Protein AF-A0A6C0L0S5-F1 (afdb_monomer)

Secondary structure (DSSP, 8-state):
-----------EEEEEETTT--EEEES-HHHHHHHHHHHTTTTS----HHHHHHHHHHSSEEEETTEEEEEE--

Sequence (74 aa):
MDEGIILNKHYKYLIINEEDGTTSIHTSLQDIIDYIKVIYEEKEKHISVTTLSRRLKGNSYYRNHDIIIKELTW

pLDDT: mean 74.82, std 14.37, range [38.75, 88.94]

Solvent-accessible surface area (backbone atoms only — not comparable to full-atom values): 4554 Å² total; per-residue (Å²): 132,81,81,79,81,79,73,85,65,79,41,39,32,42,38,34,35,68,82,82,64,52,71,50,78,35,72,43,67,62,56,51,45,54,52,51,48,66,74,46,63,88,76,62,82,80,77,44,62,69,58,54,51,54,47,40,75,77,33,56,53,46,76,54,94,54,37,38,39,31,63,43,88,125

Foldseek 3Di:
DDDDPPPPQQKWKWKAQQVVGDIDTDRDLVVVQVVVCVVCVPPDDDPDSVNVVVVCVVPQWDDDPRMIIGTDGD

Mean predicted aligned error: 8.79 Å

Nearest PDB structures (foldseek):
  8yl4-assembly1_B  TM=2.806E-01  e=7.347E+00  Escherichia coli
  7y1c-assembly1_Y  TM=2.537E-01  e=8.354E+00  Klebsiella phage Kp9

Radius of gyration: 13.01 Å; Cα contacts (8 Å, |Δi|>4): 90; chains: 1; bounding box: 47×22×31 Å

Structure (mmCIF, N/CA/C/O backbone):
data_AF-A0A6C0L0S5-F1
#
_entry.id   AF-A0A6C0L0S5-F1
#
loop_
_atom_site.group_PDB
_atom_site.id
_atom_site.type_symbol
_atom_site.label_atom_id
_atom_site.label_alt_id
_atom_site.label_comp_id
_atom_site.label_asym_id
_atom_site.label_entity_id
_atom_site.label_seq_id
_atom_site.pdbx_PDB_ins_code
_atom_site.Cartn_x
_atom_site.Cartn_y
_atom_site.Cartn_z
_atom_site.occupancy
_atom_site.B_iso_or_equiv
_atom_site.auth_seq_id
_atom_site.auth_comp_id
_atom_site.auth_asym_id
_atom_site.auth_atom_id
_atom_site.pdbx_PDB_model_num
ATOM 1 N N . MET A 1 1 ? 33.938 -5.344 1.607 1.00 38.75 1 MET A N 1
ATOM 2 C CA . MET A 1 1 ? 33.310 -4.138 2.172 1.00 38.75 1 MET A CA 1
ATOM 3 C C . MET A 1 1 ? 32.015 -3.987 1.414 1.00 38.75 1 MET A C 1
ATOM 5 O O . MET A 1 1 ? 32.060 -3.896 0.194 1.00 38.75 1 MET A O 1
ATOM 9 N N . ASP A 1 2 ? 30.929 -4.209 2.137 1.00 42.53 2 ASP A N 1
ATOM 10 C CA . 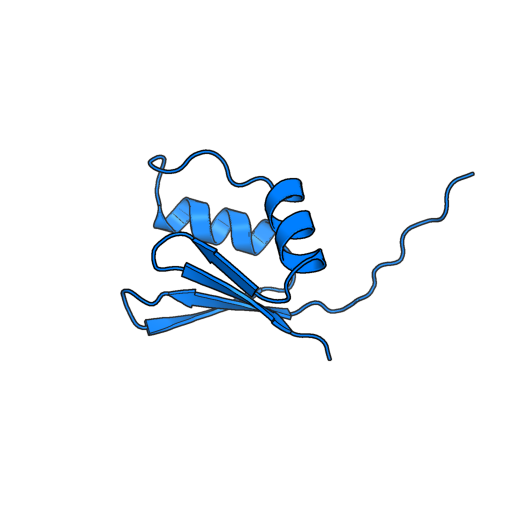ASP A 1 2 ? 29.614 -4.610 1.658 1.00 42.53 2 ASP A CA 1
ATOM 11 C C . ASP A 1 2 ? 29.067 -3.765 0.511 1.00 42.53 2 ASP A C 1
ATOM 13 O O . ASP A 1 2 ? 29.212 -2.543 0.465 1.00 42.53 2 ASP A O 1
ATOM 17 N N . GLU A 1 3 ? 28.457 -4.484 -0.426 1.00 41.84 3 GLU A N 1
ATOM 18 C CA . GLU A 1 3 ? 27.864 -3.991 -1.655 1.00 41.84 3 GLU A CA 1
ATOM 19 C C . GLU A 1 3 ? 26.906 -2.833 -1.366 1.00 41.84 3 GLU A C 1
ATOM 21 O O . GLU A 1 3 ? 25.874 -2.985 -0.708 1.00 41.84 3 GLU A O 1
ATOM 26 N N . GLY A 1 4 ? 27.260 -1.656 -1.884 1.00 42.22 4 GLY A N 1
ATOM 27 C CA . GLY A 1 4 ? 26.362 -0.518 -1.949 1.00 42.22 4 GLY A CA 1
ATOM 28 C C . GLY A 1 4 ? 25.108 -0.928 -2.706 1.00 42.22 4 GLY A C 1
ATOM 29 O O . GLY A 1 4 ? 25.143 -1.146 -3.916 1.00 42.22 4 GLY A O 1
ATOM 30 N N . ILE A 1 5 ? 23.997 -1.044 -1.983 1.00 45.06 5 ILE A N 1
ATOM 31 C CA . ILE A 1 5 ? 22.686 -1.290 -2.565 1.00 45.06 5 ILE A CA 1
ATOM 32 C C . ILE A 1 5 ? 22.297 -0.037 -3.357 1.00 45.06 5 ILE A C 1
ATOM 34 O O . ILE A 1 5 ? 21.616 0.857 -2.858 1.00 45.06 5 ILE A O 1
ATOM 38 N N . ILE A 1 6 ? 22.723 0.033 -4.617 1.00 51.28 6 ILE A N 1
ATOM 39 C CA . ILE A 1 6 ? 22.130 0.925 -5.610 1.00 51.28 6 ILE A CA 1
ATOM 40 C C . ILE A 1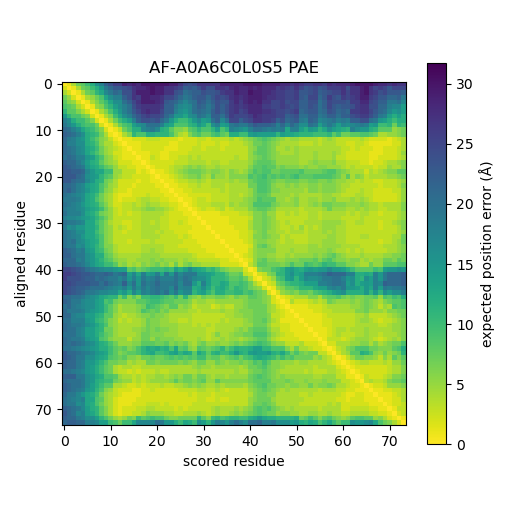 6 ? 20.798 0.284 -6.007 1.00 51.28 6 ILE A C 1
ATOM 42 O O . ILE A 1 6 ? 20.666 -0.361 -7.043 1.00 51.28 6 ILE A O 1
ATOM 46 N N . LEU A 1 7 ? 19.783 0.431 -5.156 1.00 47.12 7 LEU A N 1
ATOM 47 C CA . LEU A 1 7 ? 18.397 0.211 -5.560 1.00 47.12 7 LEU A CA 1
ATOM 48 C C . LEU A 1 7 ? 17.874 1.512 -6.164 1.00 47.12 7 LEU A C 1
ATOM 50 O O . LEU A 1 7 ? 16.980 2.146 -5.620 1.00 47.12 7 LEU A O 1
ATOM 54 N N . ASN A 1 8 ? 18.394 1.879 -7.337 1.00 46.06 8 ASN A N 1
ATOM 55 C CA . ASN A 1 8 ? 17.721 2.841 -8.210 1.00 46.06 8 ASN A CA 1
ATOM 56 C C . ASN A 1 8 ? 16.580 2.132 -8.965 1.00 46.06 8 ASN A C 1
ATOM 58 O O . ASN A 1 8 ? 16.461 2.195 -10.185 1.00 46.06 8 ASN A O 1
ATOM 62 N N . LYS A 1 9 ? 15.776 1.358 -8.232 1.00 51.69 9 LYS A N 1
ATOM 63 C CA . LYS A 1 9 ? 14.514 0.831 -8.730 1.00 51.69 9 LYS A CA 1
ATOM 64 C C . LYS A 1 9 ? 13.497 1.911 -8.424 1.00 51.69 9 LYS A C 1
ATOM 66 O O . LYS A 1 9 ? 13.221 2.184 -7.259 1.00 51.69 9 LYS A O 1
ATOM 71 N N . HIS A 1 10 ? 13.004 2.563 -9.470 1.00 56.62 10 HIS A N 1
ATOM 72 C CA . HIS A 1 10 ? 11.936 3.553 -9.394 1.00 56.62 10 HIS A CA 1
ATOM 73 C C . HIS A 1 10 ? 10.628 2.858 -8.990 1.00 56.62 10 HIS A C 1
ATOM 75 O O . HIS A 1 10 ? 9.716 2.702 -9.797 1.00 56.62 10 HIS A O 1
ATOM 81 N N . TYR A 1 11 ? 10.555 2.377 -7.751 1.00 60.44 11 TYR A N 1
ATOM 82 C CA . TYR A 1 11 ? 9.360 1.765 -7.208 1.00 60.44 11 TYR A CA 1
ATOM 83 C C . TYR A 1 11 ? 8.300 2.846 -7.084 1.00 60.44 11 TYR A C 1
ATOM 85 O O . TYR A 1 11 ? 8.450 3.785 -6.309 1.00 60.44 11 TYR A O 1
ATOM 93 N N . LYS A 1 12 ? 7.238 2.723 -7.873 1.00 78.88 12 LYS A N 1
ATOM 94 C CA . LYS A 1 12 ? 6.004 3.469 -7.652 1.00 78.88 12 LYS A CA 1
ATOM 95 C C . LYS A 1 12 ? 5.095 2.544 -6.858 1.00 78.88 12 LYS A C 1
ATOM 97 O O . LYS A 1 12 ? 4.783 1.452 -7.312 1.00 78.88 12 LYS A O 1
ATOM 102 N N . TYR A 1 13 ? 4.703 2.938 -5.663 1.00 85.62 13 TYR A N 1
ATOM 103 C CA . TYR A 1 13 ? 3.725 2.219 -4.865 1.00 85.62 13 TYR A CA 1
ATOM 104 C C . TYR A 1 13 ? 2.372 2.873 -5.079 1.00 85.62 13 TYR A C 1
ATOM 106 O O . TYR A 1 13 ? 2.231 4.078 -4.882 1.00 85.62 13 TYR A O 1
ATOM 114 N N . LEU A 1 14 ? 1.394 2.082 -5.502 1.00 87.88 14 LEU A N 1
ATOM 115 C CA . LEU A 1 14 ? 0.005 2.503 -5.578 1.00 87.88 14 LEU A CA 1
ATOM 116 C C . LEU A 1 14 ? -0.652 2.230 -4.231 1.00 87.88 14 LEU A C 1
ATOM 118 O O . LEU A 1 14 ? -0.697 1.080 -3.799 1.00 87.88 14 LEU A O 1
ATOM 122 N N . ILE A 1 15 ? -1.165 3.275 -3.599 1.00 88.69 15 ILE A N 1
ATOM 123 C CA . ILE A 1 15 ? -2.002 3.189 -2.411 1.00 88.69 15 ILE A CA 1
ATOM 124 C C . ILE A 1 15 ? -3.448 3.413 -2.846 1.00 88.69 15 ILE A C 1
ATOM 126 O O . ILE A 1 15 ? -3.722 4.363 -3.576 1.00 88.69 15 ILE A O 1
ATOM 130 N N . ILE A 1 16 ? -4.355 2.543 -2.420 1.00 88.88 16 ILE A N 1
ATOM 131 C CA . ILE A 1 16 ? -5.795 2.642 -2.655 1.00 88.88 16 ILE A CA 1
ATOM 132 C C . ILE A 1 16 ? -6.461 2.664 -1.288 1.00 88.88 16 ILE A C 1
ATOM 134 O O . ILE A 1 16 ? -6.278 1.716 -0.526 1.00 88.88 16 ILE A O 1
ATOM 138 N N . ASN A 1 17 ? -7.212 3.721 -0.994 1.00 87.94 17 ASN A N 1
ATOM 139 C CA . ASN A 1 17 ? -8.145 3.735 0.117 1.00 87.94 17 ASN A CA 1
ATOM 140 C C . ASN A 1 17 ? -9.494 3.202 -0.360 1.00 87.94 17 ASN A C 1
ATOM 142 O O . ASN A 1 17 ? -10.174 3.830 -1.165 1.00 87.94 17 ASN A O 1
ATOM 146 N N . GLU A 1 18 ? -9.864 2.019 0.107 1.00 88.62 18 GLU A N 1
ATOM 147 C CA . GLU A 1 18 ? -11.133 1.372 -0.207 1.00 88.62 18 GLU A CA 1
ATOM 148 C C . GLU A 1 18 ? -12.320 2.053 0.491 1.00 88.62 18 GLU A C 1
ATOM 150 O O . GLU A 1 18 ? -13.448 1.866 0.043 1.00 88.62 18 GLU A O 1
ATOM 155 N N . GLU A 1 19 ? -12.088 2.854 1.540 1.00 87.12 19 GLU A N 1
ATOM 156 C CA . GLU A 1 19 ? -13.156 3.555 2.265 1.00 87.12 19 GLU A CA 1
ATOM 157 C C . GLU A 1 19 ? -13.763 4.693 1.431 1.00 87.12 19 GLU A C 1
ATOM 159 O O . GLU A 1 19 ? -14.983 4.785 1.294 1.00 87.12 19 GLU A O 1
ATOM 164 N N . ASP A 1 20 ? -12.916 5.545 0.849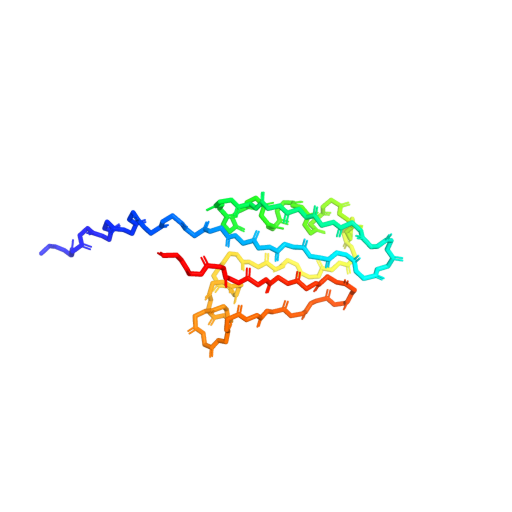 1.00 87.19 20 ASP A N 1
ATOM 165 C CA . ASP A 1 20 ? -13.359 6.714 0.076 1.00 87.19 20 ASP A CA 1
ATOM 166 C C . ASP A 1 20 ? -13.098 6.585 -1.440 1.00 87.19 20 ASP A C 1
ATOM 168 O O . ASP A 1 20 ? -13.642 7.341 -2.245 1.00 87.19 20 ASP A O 1
ATOM 172 N N . GLY A 1 21 ? -12.302 5.593 -1.848 1.00 85.12 21 GLY A N 1
ATOM 173 C CA . GLY A 1 21 ? -11.909 5.368 -3.236 1.00 85.12 21 GLY A CA 1
ATOM 174 C C . GLY A 1 21 ? -10.704 6.194 -3.695 1.00 85.12 21 GLY A C 1
ATOM 175 O O . GLY A 1 21 ? -10.338 6.105 -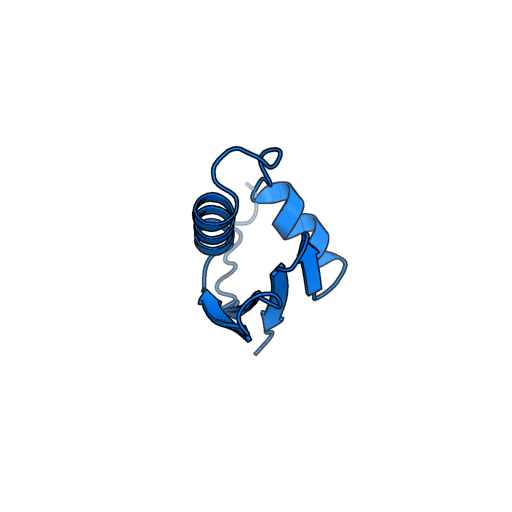4.872 1.00 85.12 21 GLY A O 1
ATOM 176 N N . THR A 1 22 ? -10.069 6.988 -2.823 1.00 87.75 22 THR A N 1
ATOM 177 C CA . THR A 1 22 ? -8.849 7.721 -3.179 1.00 87.75 22 THR A CA 1
ATOM 178 C C . THR A 1 22 ? -7.704 6.789 -3.554 1.00 87.75 22 THR A C 1
ATOM 180 O O . THR A 1 22 ? -7.488 5.720 -2.980 1.00 87.75 22 THR A O 1
ATOM 183 N N . THR A 1 23 ? -6.915 7.234 -4.530 1.00 88.06 23 THR A N 1
ATOM 184 C CA . THR A 1 23 ? -5.696 6.548 -4.949 1.00 88.06 23 THR A CA 1
ATOM 185 C C . THR A 1 23 ? -4.527 7.514 -4.982 1.00 88.06 23 THR A C 1
ATOM 187 O O . THR A 1 23 ? -4.636 8.586 -5.579 1.00 88.06 23 THR A O 1
ATOM 190 N N . SER A 1 24 ? -3.395 7.099 -4.424 1.00 86.25 24 SER A N 1
ATOM 191 C CA . SER A 1 24 ? -2.171 7.899 -4.347 1.00 86.25 24 SER A CA 1
ATOM 192 C C . SER A 1 24 ? -0.972 7.086 -4.814 1.00 86.25 24 SER A C 1
ATOM 194 O O . SER A 1 24 ? -0.908 5.875 -4.603 1.00 86.25 24 SER A O 1
ATOM 196 N N . ILE A 1 25 ? -0.006 7.740 -5.460 1.00 86.56 25 ILE A N 1
ATOM 197 C CA . ILE A 1 25 ? 1.226 7.094 -5.927 1.00 86.56 25 ILE A CA 1
ATOM 198 C C . ILE A 1 25 ? 2.410 7.688 -5.177 1.00 86.56 25 ILE A C 1
ATOM 200 O O . ILE A 1 25 ? 2.617 8.898 -5.204 1.00 86.56 25 ILE A O 1
ATOM 204 N N . HIS A 1 26 ? 3.215 6.824 -4.566 1.00 85.31 26 HIS A N 1
ATOM 205 C CA . HIS A 1 26 ? 4.393 7.215 -3.796 1.00 85.31 26 HIS A CA 1
ATOM 206 C C . HIS A 1 26 ? 5.645 6.517 -4.310 1.00 85.31 26 HIS A C 1
ATOM 208 O O . HIS A 1 26 ? 5.583 5.386 -4.78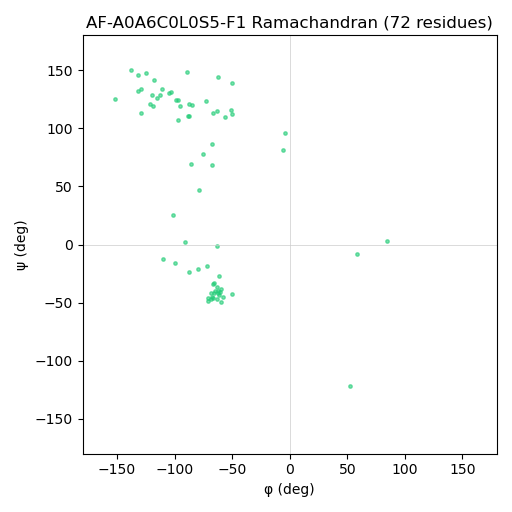2 1.00 85.31 26 HIS A O 1
ATOM 214 N N . THR A 1 27 ? 6.795 7.179 -4.215 1.00 82.56 27 THR A N 1
ATOM 215 C CA . THR A 1 27 ? 8.077 6.615 -4.666 1.00 82.56 27 THR A CA 1
ATOM 216 C C . THR A 1 27 ? 8.920 6.040 -3.533 1.00 82.56 27 THR A C 1
ATOM 218 O O . THR A 1 27 ? 9.851 5.277 -3.780 1.00 82.56 27 THR A O 1
ATOM 221 N N . SER A 1 28 ? 8.601 6.384 -2.284 1.00 83.31 28 SER A N 1
ATOM 222 C CA . SER A 1 28 ? 9.286 5.874 -1.099 1.00 83.31 28 SER A CA 1
ATOM 223 C C . SER A 1 28 ? 8.337 5.082 -0.211 1.00 83.31 28 SER A C 1
ATOM 225 O O . SER A 1 28 ? 7.198 5.481 0.019 1.00 83.31 28 SER A O 1
ATOM 227 N N . LEU A 1 29 ? 8.843 3.992 0.371 1.00 82.12 29 LEU A N 1
ATOM 228 C CA . LEU A 1 29 ? 8.147 3.271 1.440 1.00 82.12 29 LEU A CA 1
ATOM 229 C C . LEU A 1 29 ? 7.921 4.148 2.677 1.00 82.12 29 LEU A C 1
ATOM 231 O O . LEU A 1 29 ? 6.979 3.903 3.428 1.00 82.12 29 LEU A O 1
ATOM 235 N N . GLN A 1 30 ? 8.783 5.146 2.895 1.00 83.62 30 GLN A N 1
ATOM 236 C CA . GLN A 1 30 ? 8.627 6.088 3.998 1.00 83.62 30 GLN A CA 1
ATOM 237 C C . GLN A 1 30 ? 7.375 6.949 3.801 1.00 83.62 30 GLN A C 1
ATOM 239 O O . GLN A 1 30 ? 6.558 7.016 4.712 1.00 83.62 30 GLN A O 1
ATOM 244 N N . ASP A 1 31 ? 7.166 7.491 2.595 1.00 84.69 31 ASP A N 1
ATOM 245 C CA . ASP A 1 31 ? 5.982 8.305 2.283 1.00 84.69 31 ASP A CA 1
ATOM 246 C C . ASP A 1 31 ? 4.681 7.516 2.478 1.00 84.69 31 ASP A C 1
ATOM 248 O O . ASP A 1 31 ? 3.699 8.047 2.985 1.00 84.69 31 ASP A O 1
ATOM 252 N N . ILE A 1 32 ? 4.681 6.226 2.120 1.00 83.38 32 ILE A N 1
ATOM 253 C CA . ILE A 1 32 ? 3.533 5.336 2.347 1.00 83.38 32 ILE A CA 1
ATOM 254 C C . ILE A 1 32 ? 3.228 5.222 3.840 1.00 83.38 32 ILE A C 1
ATOM 256 O O . ILE A 1 32 ? 2.071 5.253 4.245 1.00 83.38 32 ILE A O 1
ATOM 260 N N . ILE A 1 33 ? 4.256 5.067 4.673 1.00 82.81 33 ILE A N 1
ATOM 261 C CA . ILE A 1 33 ? 4.073 4.929 6.118 1.00 82.81 33 ILE A CA 1
ATOM 262 C C . ILE A 1 33 ? 3.580 6.227 6.734 1.00 82.81 33 ILE A C 1
ATOM 264 O O . ILE A 1 33 ? 2.694 6.178 7.583 1.00 82.81 33 ILE A O 1
ATOM 268 N N . ASP A 1 34 ? 4.121 7.368 6.317 1.00 82.56 34 ASP A N 1
ATOM 269 C CA . ASP A 1 34 ? 3.619 8.666 6.758 1.00 82.56 34 ASP A CA 1
ATOM 270 C C . ASP A 1 34 ? 2.162 8.878 6.324 1.00 82.56 34 ASP A C 1
ATOM 272 O O . ASP A 1 34 ? 1.345 9.288 7.144 1.00 82.56 34 ASP A O 1
ATOM 276 N N . TYR A 1 35 ? 1.788 8.473 5.107 1.00 80.75 35 TYR A N 1
ATOM 277 C CA . TYR A 1 35 ? 0.399 8.508 4.641 1.00 80.75 35 TYR A CA 1
ATOM 278 C C . TYR A 1 35 ? -0.544 7.653 5.509 1.00 80.75 35 TYR A C 1
ATOM 280 O O . TYR A 1 35 ? -1.564 8.148 5.982 1.00 80.75 35 TYR A O 1
ATOM 288 N N . ILE A 1 36 ? -0.187 6.393 5.794 1.00 79.25 36 ILE A N 1
ATOM 289 C CA . ILE A 1 36 ? -0.990 5.509 6.665 1.00 79.25 36 ILE A CA 1
ATOM 290 C C . ILE A 1 36 ? -1.128 6.100 8.074 1.00 79.25 36 ILE A C 1
ATOM 292 O O . ILE A 1 36 ? -2.203 6.035 8.665 1.00 79.25 36 ILE A O 1
ATOM 296 N N . LYS A 1 37 ? -0.049 6.674 8.622 1.00 79.88 37 LYS A N 1
ATOM 297 C CA . LYS A 1 37 ? -0.061 7.291 9.958 1.00 79.88 37 LYS A CA 1
ATOM 298 C C . LYS A 1 37 ? -0.997 8.492 10.040 1.00 79.88 37 LYS A C 1
ATOM 300 O O . LYS A 1 37 ? -1.611 8.679 11.083 1.00 79.88 37 LYS A O 1
ATOM 305 N N . VAL A 1 38 ? -1.078 9.288 8.974 1.00 82.38 38 VAL A N 1
ATOM 306 C CA . VAL A 1 38 ? -2.013 10.417 8.889 1.00 82.38 38 VAL A CA 1
ATOM 307 C C . VAL A 1 38 ? -3.459 9.918 8.872 1.00 82.38 38 VAL A C 1
ATOM 309 O O . VAL A 1 38 ? -4.296 10.489 9.554 1.00 82.38 38 VAL A O 1
ATOM 312 N N . ILE A 1 39 ? -3.754 8.838 8.142 1.00 77.88 39 ILE A N 1
ATOM 313 C CA . ILE A 1 39 ? -5.123 8.302 8.034 1.00 77.88 39 ILE A CA 1
ATOM 314 C C . ILE A 1 39 ? -5.593 7.650 9.336 1.00 77.88 39 ILE A C 1
ATOM 316 O O . ILE A 1 39 ? -6.712 7.890 9.781 1.00 77.88 39 ILE A O 1
ATOM 320 N N . TYR A 1 40 ? -4.752 6.823 9.957 1.00 75.12 40 TYR A N 1
ATOM 321 C CA . TYR A 1 40 ? -5.134 6.018 11.123 1.00 75.12 40 TYR A CA 1
ATOM 322 C C . TYR A 1 40 ? -4.655 6.595 12.460 1.00 75.12 40 TYR A C 1
ATOM 324 O O . TYR A 1 40 ? -4.477 5.829 13.409 1.00 75.12 40 TYR A O 1
ATOM 332 N N . GLU A 1 41 ? -4.444 7.918 12.511 1.00 62.06 41 GLU A N 1
ATOM 333 C CA . GLU A 1 41 ? -4.070 8.754 13.667 1.00 62.06 41 GLU A CA 1
ATOM 334 C C . GLU A 1 41 ? -4.007 7.974 15.002 1.00 62.06 41 GLU A C 1
ATOM 336 O O . GLU A 1 41 ? -5.020 7.694 15.646 1.00 62.06 41 GLU A O 1
ATOM 341 N N . GLU A 1 42 ? -2.793 7.537 15.366 1.00 56.59 42 GLU A N 1
ATOM 342 C CA . GLU A 1 42 ? -2.422 6.840 16.616 1.00 56.59 42 GLU A CA 1
ATOM 343 C C . GLU A 1 42 ? -3.123 5.505 16.960 1.00 56.59 42 GLU A C 1
ATOM 345 O O . GLU A 1 42 ? -2.689 4.819 17.890 1.00 56.59 42 GLU A O 1
ATOM 350 N N . LYS A 1 43 ? -4.154 5.066 16.228 1.00 53.88 43 LYS A N 1
ATOM 351 C CA . LYS A 1 43 ? -4.914 3.845 16.563 1.00 53.88 43 LYS A CA 1
ATOM 352 C C . LYS A 1 43 ? -4.234 2.547 16.143 1.00 53.88 43 LYS A C 1
ATOM 354 O O . LYS A 1 43 ? -4.531 1.497 16.719 1.00 53.88 43 LYS A O 1
ATOM 359 N N . GLU A 1 44 ? -3.310 2.593 15.187 1.00 54.41 44 GLU A N 1
ATOM 360 C CA . GLU A 1 44 ? -2.626 1.399 14.697 1.00 54.41 44 GLU A CA 1
ATOM 361 C C . GLU A 1 44 ? -1.145 1.329 15.071 1.00 54.41 44 GLU A C 1
ATOM 363 O O . GLU A 1 44 ? -0.356 2.262 14.912 1.00 54.41 44 GLU A O 1
ATOM 368 N N . LYS A 1 45 ? -0.764 0.138 15.543 1.00 57.19 45 LYS A N 1
ATOM 369 C CA . LYS A 1 45 ? 0.605 -0.263 15.862 1.00 57.19 45 LYS A CA 1
ATOM 370 C C . LYS A 1 45 ? 1.535 0.054 14.693 1.00 57.19 45 LYS A C 1
ATOM 372 O O . LYS A 1 45 ? 1.475 -0.618 13.671 1.00 57.19 45 LYS A O 1
ATOM 377 N N . 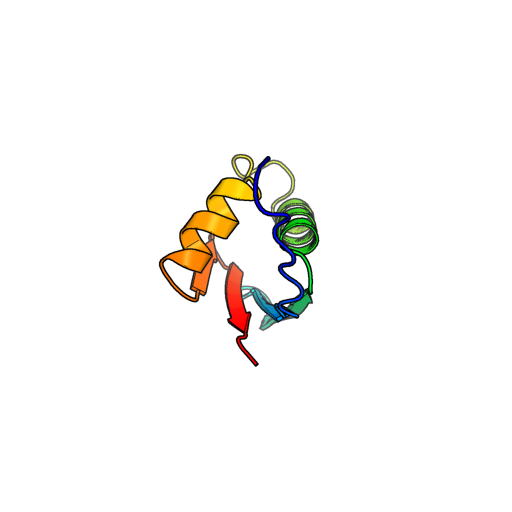HIS A 1 46 ? 2.430 1.016 14.905 1.00 62.22 46 HIS A N 1
ATOM 378 C CA . HIS A 1 46 ? 3.648 1.318 14.145 1.00 62.22 46 HIS A CA 1
ATOM 379 C C . HIS A 1 46 ? 4.004 0.308 13.031 1.00 62.22 46 HIS A C 1
ATOM 381 O O . HIS A 1 46 ? 4.883 -0.547 13.203 1.00 62.22 46 HIS A O 1
ATOM 387 N N . ILE A 1 47 ? 3.375 0.420 11.853 1.00 71.44 47 ILE A N 1
ATOM 388 C CA . ILE A 1 47 ? 3.896 -0.244 10.656 1.00 71.44 47 ILE A CA 1
ATOM 389 C C . ILE A 1 47 ? 5.264 0.374 10.383 1.00 71.44 47 ILE A C 1
ATOM 391 O O . ILE A 1 47 ? 5.403 1.568 10.131 1.00 71.44 47 ILE A O 1
ATOM 395 N N . SER A 1 48 ? 6.294 -0.456 10.496 1.00 75.50 48 SER A N 1
ATOM 396 C CA . SER A 1 48 ? 7.674 -0.061 10.239 1.00 75.50 48 SER A CA 1
ATOM 397 C C . SER A 1 48 ? 8.021 -0.283 8.772 1.00 75.50 48 SER A C 1
ATOM 399 O O . SER A 1 48 ? 7.560 -1.257 8.168 1.00 75.50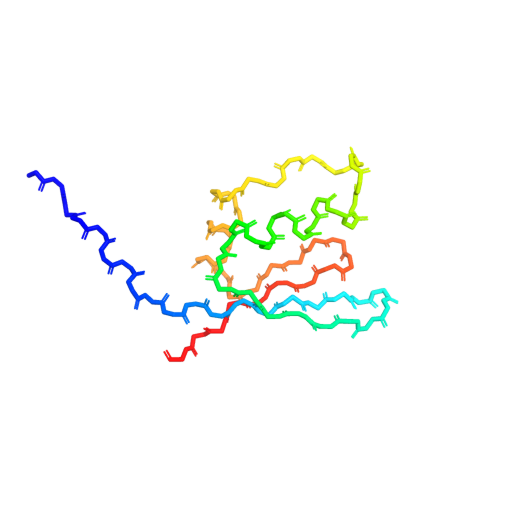 48 SER A O 1
ATOM 401 N N . VAL A 1 49 ? 8.910 0.557 8.228 1.00 76.25 49 VAL A N 1
ATOM 402 C CA . VAL A 1 49 ? 9.426 0.454 6.845 1.00 76.25 49 VAL A CA 1
ATOM 403 C C . VAL A 1 49 ? 9.916 -0.963 6.561 1.00 76.25 49 VAL A C 1
ATOM 405 O O . VAL A 1 49 ? 9.593 -1.542 5.528 1.00 76.25 49 VAL A O 1
ATOM 408 N N . THR A 1 50 ? 10.618 -1.569 7.519 1.00 77.81 50 THR A N 1
ATOM 409 C CA . THR A 1 50 ? 11.145 -2.934 7.420 1.00 77.81 50 THR A CA 1
ATOM 410 C C . THR A 1 50 ? 10.045 -3.987 7.270 1.00 77.81 50 THR A C 1
ATOM 412 O O . THR A 1 50 ? 10.180 -4.909 6.465 1.00 77.81 50 THR A O 1
ATOM 415 N N . THR A 1 51 ? 8.940 -3.855 8.010 1.00 80.69 51 THR A N 1
ATOM 416 C CA . THR A 1 51 ? 7.805 -4.788 7.944 1.00 80.69 51 THR A CA 1
ATOM 417 C C . THR A 1 51 ? 7.090 -4.669 6.607 1.00 80.69 51 THR A C 1
ATOM 419 O O . THR A 1 51 ? 6.835 -5.685 5.961 1.00 80.69 51 THR A O 1
ATOM 422 N N . LEU A 1 52 ? 6.816 -3.436 6.175 1.00 81.31 52 LEU A N 1
ATOM 423 C CA . LEU A 1 52 ? 6.160 -3.167 4.900 1.00 81.31 52 LEU A CA 1
ATOM 424 C C . LEU A 1 52 ? 7.026 -3.643 3.726 1.00 81.31 52 LEU A C 1
ATOM 426 O O . LEU A 1 52 ? 6.550 -4.392 2.879 1.00 81.31 52 LEU A O 1
ATOM 430 N N . SER A 1 53 ? 8.322 -3.317 3.740 1.00 78.62 53 SER A N 1
ATOM 431 C CA . SER A 1 53 ? 9.288 -3.771 2.734 1.00 78.62 53 SER A CA 1
ATOM 432 C C . SER A 1 53 ? 9.349 -5.295 2.648 1.00 78.62 53 SER A C 1
ATOM 434 O O . SER A 1 53 ? 9.316 -5.857 1.557 1.00 78.62 53 SER A O 1
ATOM 436 N N . ARG A 1 54 ? 9.400 -5.996 3.790 1.00 79.62 54 ARG A N 1
ATOM 437 C CA . ARG A 1 54 ? 9.453 -7.465 3.809 1.00 79.62 54 ARG A CA 1
ATOM 438 C C . ARG A 1 54 ? 8.179 -8.092 3.249 1.00 79.62 54 ARG A C 1
ATOM 440 O O . ARG A 1 54 ? 8.272 -9.090 2.540 1.00 79.62 54 ARG A O 1
ATOM 447 N N . ARG A 1 55 ? 7.008 -7.525 3.559 1.00 80.56 55 ARG A N 1
ATOM 448 C CA . ARG A 1 55 ? 5.728 -8.010 3.026 1.00 80.56 55 ARG A CA 1
ATOM 449 C C . ARG A 1 55 ? 5.623 -7.764 1.523 1.00 80.56 55 ARG A C 1
ATOM 451 O O . ARG A 1 55 ? 5.303 -8.705 0.809 1.00 80.56 55 ARG A O 1
ATOM 458 N N . LEU A 1 56 ? 5.998 -6.572 1.056 1.00 79.81 56 LEU A N 1
ATOM 459 C CA . LEU A 1 56 ? 5.976 -6.218 -0.367 1.00 79.81 56 LEU A CA 1
ATOM 460 C C . LEU A 1 56 ? 6.989 -7.020 -1.205 1.00 79.81 56 LEU A C 1
ATOM 462 O O . LEU A 1 56 ? 6.692 -7.414 -2.326 1.00 79.81 56 LEU A O 1
ATOM 466 N N . LYS A 1 57 ? 8.156 -7.365 -0.639 1.00 72.56 57 LYS A N 1
ATOM 467 C CA . LYS A 1 57 ? 9.126 -8.266 -1.291 1.00 72.56 57 LYS A CA 1
ATOM 468 C C . LYS A 1 57 ? 8.609 -9.696 -1.463 1.00 72.56 57 LYS A C 1
ATOM 470 O O . LYS A 1 57 ? 9.021 -10.375 -2.398 1.00 72.56 57 LYS A O 1
ATOM 475 N N . GLY A 1 58 ? 7.784 -10.178 -0.532 1.00 70.00 58 GLY A N 1
ATOM 476 C CA . GLY A 1 58 ? 7.214 -11.529 -0.581 1.00 70.00 58 GLY A CA 1
ATOM 477 C C . GLY A 1 58 ? 5.909 -11.613 -1.373 1.00 70.00 58 GLY A C 1
ATOM 478 O O . GLY A 1 58 ? 5.551 -12.687 -1.847 1.00 70.00 58 GLY A O 1
ATOM 479 N N . ASN A 1 59 ? 5.199 -10.494 -1.503 1.00 70.81 59 ASN A N 1
ATOM 480 C CA . ASN A 1 59 ? 3.934 -10.388 -2.208 1.00 70.81 59 ASN A CA 1
ATOM 481 C C . ASN A 1 59 ? 3.795 -8.962 -2.752 1.00 70.81 59 ASN A C 1
ATOM 483 O O . ASN A 1 59 ? 3.867 -8.016 -1.978 1.00 70.81 59 ASN A O 1
ATOM 487 N N . SER A 1 60 ? 3.563 -8.787 -4.055 1.00 78.12 60 SER A N 1
ATOM 488 C CA . SER A 1 60 ? 3.535 -7.463 -4.704 1.00 78.12 60 SER A CA 1
ATOM 489 C C . SER A 1 60 ? 2.418 -6.534 -4.206 1.00 78.12 60 SER A C 1
ATOM 491 O O . SER A 1 60 ? 2.306 -5.406 -4.684 1.00 78.12 60 SER A O 1
ATOM 493 N N . TYR A 1 61 ? 1.573 -6.988 -3.279 1.00 82.94 61 TYR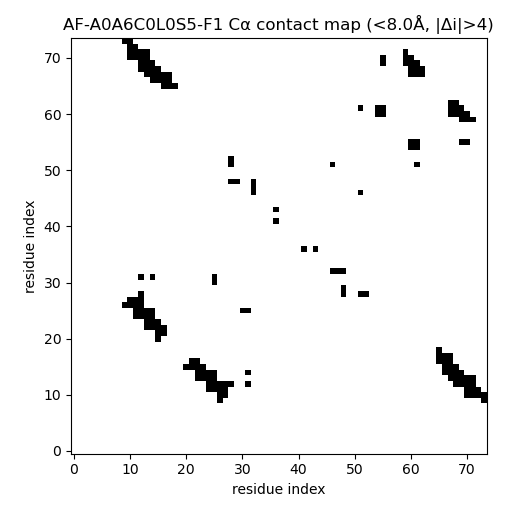 A N 1
ATOM 494 C CA . TYR A 1 61 ? 0.579 -6.169 -2.605 1.00 82.94 61 TYR A CA 1
ATOM 495 C C . TYR A 1 61 ? 0.505 -6.466 -1.101 1.00 82.94 61 TYR A C 1
ATOM 497 O O . TYR A 1 61 ? 0.741 -7.581 -0.632 1.00 82.94 61 TYR A O 1
ATOM 505 N N . TYR A 1 62 ? 0.135 -5.443 -0.343 1.00 85.44 62 TYR A N 1
ATOM 506 C CA . TYR A 1 62 ? -0.091 -5.467 1.090 1.00 85.44 62 TYR A CA 1
ATOM 507 C C . TYR A 1 62 ? -1.427 -4.787 1.392 1.00 85.44 62 TYR A C 1
ATOM 509 O O . TYR A 1 62 ? -1.687 -3.704 0.882 1.00 85.44 62 TYR A O 1
ATOM 517 N N . ARG A 1 63 ? -2.274 -5.414 2.212 1.00 85.00 63 ARG A N 1
ATOM 518 C CA . ARG A 1 63 ? -3.544 -4.835 2.666 1.00 85.00 63 ARG A CA 1
ATOM 519 C C . ARG A 1 63 ? -3.466 -4.562 4.163 1.00 85.00 63 ARG A C 1
ATOM 521 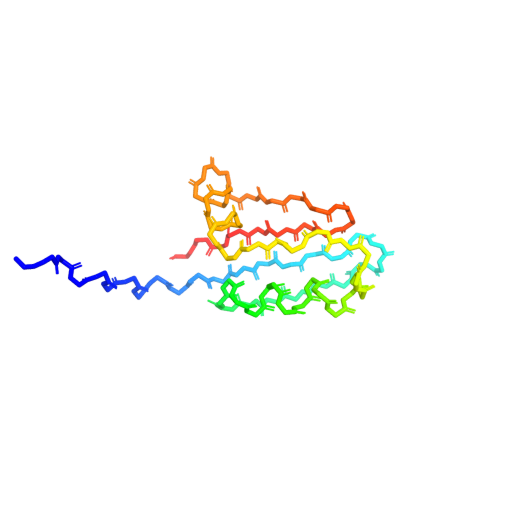O O . ARG A 1 63 ? -3.104 -5.470 4.916 1.00 85.00 63 ARG A O 1
ATOM 528 N N . ASN A 1 64 ? -3.801 -3.343 4.568 1.00 81.00 64 ASN A N 1
ATOM 529 C CA . ASN A 1 64 ? -3.970 -2.944 5.958 1.00 81.00 64 ASN A CA 1
ATOM 530 C C . ASN A 1 64 ? -5.313 -2.243 6.119 1.00 81.00 64 ASN A C 1
ATOM 532 O O . ASN A 1 64 ? -5.468 -1.154 5.580 1.00 81.00 64 ASN A O 1
ATOM 536 N N . HIS A 1 65 ? -6.251 -2.851 6.847 1.00 83.56 65 HIS A N 1
ATOM 537 C CA . HIS A 1 65 ? -7.617 -2.329 6.952 1.00 83.56 65 HIS A CA 1
ATOM 538 C C . HIS A 1 65 ? -8.211 -2.072 5.553 1.00 83.56 65 HIS A C 1
ATOM 540 O O . HIS A 1 65 ? -8.250 -2.997 4.735 1.00 83.56 65 HIS A O 1
ATOM 546 N N . ASP A 1 66 ? -8.610 -0.834 5.282 1.00 85.88 66 ASP A N 1
ATOM 547 C CA . ASP A 1 66 ? -9.194 -0.363 4.027 1.00 85.88 66 ASP A CA 1
ATOM 548 C C . ASP A 1 66 ? -8.121 0.156 3.054 1.00 85.88 66 ASP A C 1
ATOM 550 O O . ASP A 1 66 ? -8.430 0.593 1.955 1.00 85.88 66 ASP A O 1
ATOM 554 N N . ILE A 1 67 ? -6.835 0.091 3.417 1.00 87.06 67 ILE A N 1
ATOM 555 C CA . ILE A 1 67 ? -5.725 0.524 2.566 1.00 87.06 67 ILE A CA 1
ATOM 556 C C . ILE A 1 67 ? -5.082 -0.670 1.852 1.00 87.06 67 ILE A C 1
ATOM 558 O O . ILE A 1 67 ? -4.555 -1.596 2.477 1.00 87.06 67 ILE A O 1
ATOM 562 N N . ILE A 1 68 ? -5.022 -0.612 0.522 1.00 88.56 68 ILE A N 1
ATOM 563 C CA . ILE A 1 68 ? -4.243 -1.530 -0.317 1.00 88.56 68 ILE A CA 1
ATOM 564 C C . ILE A 1 68 ? -2.997 -0.812 -0.828 1.00 88.56 68 ILE A C 1
ATOM 566 O O . ILE A 1 68 ? -3.081 0.266 -1.401 1.00 88.56 68 ILE A O 1
ATOM 570 N N . ILE A 1 69 ? -1.833 -1.440 -0.680 1.00 88.94 69 ILE A N 1
ATOM 571 C CA . ILE A 1 69 ? -0.537 -0.950 -1.152 1.00 88.94 69 ILE A CA 1
ATOM 572 C C . ILE A 1 69 ? 0.002 -1.955 -2.154 1.00 88.94 69 ILE A C 1
ATOM 574 O O . ILE A 1 69 ? 0.240 -3.106 -1.803 1.00 88.94 69 ILE A O 1
ATOM 578 N N . LYS A 1 70 ? 0.217 -1.535 -3.395 1.00 87.81 70 LYS A N 1
ATOM 579 C CA . LYS A 1 70 ? 0.728 -2.380 -4.473 1.00 87.81 70 LYS A CA 1
ATOM 580 C C . LYS A 1 70 ? 2.046 -1.835 -4.998 1.00 87.81 70 LYS A C 1
ATOM 582 O O . LYS A 1 70 ? 2.133 -0.669 -5.372 1.00 87.81 70 LYS A O 1
ATOM 587 N N . GLU A 1 71 ? 3.058 -2.688 -5.065 1.00 86.19 71 GLU A N 1
ATOM 588 C CA . GLU A 1 71 ? 4.312 -2.379 -5.745 1.00 86.19 71 GLU A CA 1
ATOM 589 C C . GLU A 1 71 ? 4.079 -2.395 -7.265 1.00 86.19 71 GLU A C 1
ATOM 591 O O . GLU A 1 71 ? 3.596 -3.383 -7.824 1.00 86.19 71 GLU A O 1
ATOM 596 N N . LEU A 1 72 ? 4.395 -1.289 -7.941 1.00 82.56 72 LEU A N 1
ATOM 597 C CA . LEU A 1 72 ? 4.398 -1.207 -9.397 1.00 82.56 72 LEU A CA 1
ATOM 598 C C . LEU A 1 72 ? 5.834 -1.418 -9.880 1.00 82.56 72 LEU A C 1
ATOM 600 O O . LEU A 1 72 ? 6.690 -0.545 -9.726 1.00 82.56 72 LEU A O 1
ATOM 604 N N . THR A 1 73 ? 6.100 -2.578 -10.470 1.00 70.75 73 THR A N 1
ATOM 605 C CA . THR A 1 73 ? 7.342 -2.838 -11.202 1.00 70.75 73 THR A CA 1
ATOM 606 C C . THR A 1 73 ? 7.183 -2.338 -12.635 1.00 70.75 73 THR A C 1
ATOM 608 O O . THR A 1 73 ? 6.270 -2.789 -13.330 1.00 70.75 73 THR A O 1
ATOM 611 N N . TRP A 1 74 ? 8.034 -1.401 -13.050 1.00 58.00 74 TRP A N 1
ATOM 612 C CA . TRP A 1 74 ? 8.191 -0.946 -14.436 1.00 58.00 74 TRP A CA 1
ATOM 613 C C . TRP A 1 74 ? 9.579 -1.332 -14.933 1.00 58.00 74 TRP A C 1
ATOM 615 O O . TRP A 1 74 ? 10.536 -1.172 -14.139 1.00 58.00 74 TRP A O 1
#

Organism: NCBI:txid1070528